Protein AF-A0A820VS81-F1 (afdb_monomer)

Organism: NCBI:txid392030

Secondary structure (DSSP, 8-state):
--HHHHHHHH-TTPPPEEEEEEE-TTT--EEEEEEE--TTGGGS-EEEEEEEESSSHHHHHHHHHHHHTT--GGGEEEEEEEE-HHHHHHSTTTB---S------EEEEE------

Mean predicted aligned error: 9.1 Å

Nearest PDB structures (foldseek):
  7rh8-assembly1_A  TM=7.563E-01  e=2.046E-07  Candida albicans SC5314
  1bd3-assembly1_D  TM=8.230E-01  e=1.182E-06  Toxoplasma gondii
  1v9s-assembly1_C  TM=7.525E-01  e=2.062E-05  Thermus thermophilus HB8
  2ehj-assembly1_A  TM=7.723E-01  e=1.357E-04  Escherichia coli
  6wn8-assembly1_C  TM=7.555E-01  e=1.649E-04  Klebsiella pneumoniae subsp. pneumoniae

pLDDT: mean 71.69, std 18.99, range [23.28, 92.62]

Radius of gyration: 13.66 Å; Cα contacts (8 Å, |Δi|>4): 184; chains: 1; bounding box: 34×34×39 Å

InterPro domains:
  IPR000836 Phosphoribosyltransferase domain [PF14681] (1-100)
  IPR000836 Phosphoribosyltransferase domain [cd06223] (13-87)
  IPR029057 Phosphoribosyltransferase-like [G3DSA:3.40.50.2020] (1-111)
  IPR029057 Phosphoribosyltransferase-like [SSF53271] (2-100)

Solvent-accessible surface area (backbone atoms only — not comparable to full-atom values): 6866 Å² total; per-residue (Å²): 124,81,67,58,60,60,47,41,73,77,36,80,83,56,61,77,22,47,34,33,39,47,63,40,88,87,79,68,48,71,41,83,79,44,82,46,71,60,94,64,47,45,80,44,3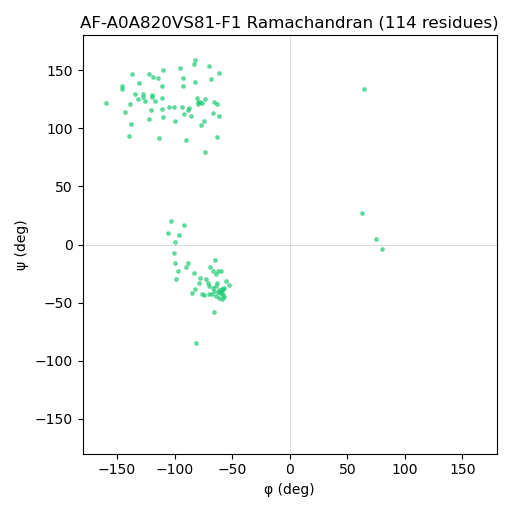8,36,31,35,43,38,68,67,34,57,73,38,60,58,60,52,53,50,52,51,56,40,44,78,58,56,28,54,70,92,39,49,38,38,43,65,80,39,69,34,79,66,13,46,66,76,38,53,91,39,50,54,74,82,66,97,69,96,77,68,46,39,30,36,44,49,76,72,93,77,85,131

Sequence (116 aa):
ECLEPALIEVHKDAKIGKILIQTNPMTGEPELHYLRLPRDIARAYVLILDATIATGAAALMAIRVLLDHNVPEEKIALLSLLVSKQGSLIMHQYFMKCEIQKERSTIKVKNRTEIL

Foldseek 3Di:
DPVVVVVCVVPVPADEWEWEWEQDPVPRAIDTDDTDDDPCLLVAQEEEEDAEADQCRQVVVVLVVSVVVNNDNVSYAYDYNYYDPNNCVVCVVRYDPDPPDDDDYYYYYDYDDDDD

Structure (mmCIF, N/CA/C/O backbone):
data_AF-A0A820VS81-F1
#
_entry.id   AF-A0A820VS81-F1
#
loop_
_atom_site.group_PDB
_atom_site.id
_atom_site.type_symbol
_atom_site.label_atom_id
_atom_site.label_alt_id
_atom_site.label_comp_id
_atom_site.label_asym_id
_atom_site.label_entity_id
_atom_site.label_seq_id
_atom_site.pdbx_PDB_ins_code
_atom_site.Cartn_x
_atom_site.Cartn_y
_atom_site.Cartn_z
_atom_site.occupancy
_atom_site.B_iso_or_equiv
_atom_site.auth_seq_id
_atom_site.auth_comp_id
_atom_site.auth_asym_id
_atom_site.auth_atom_id
_atom_site.pdbx_PDB_model_num
ATOM 1 N N . GLU A 1 1 ? 5.498 -14.715 4.772 1.00 50.25 1 GLU A N 1
ATOM 2 C CA . GLU A 1 1 ? 4.981 -13.364 5.101 1.00 50.25 1 GLU A CA 1
ATOM 3 C C . GLU A 1 1 ? 5.224 -13.063 6.585 1.00 50.25 1 GLU A C 1
ATOM 5 O O . GLU A 1 1 ? 4.422 -13.459 7.415 1.00 50.25 1 GLU A O 1
ATOM 10 N N . CYS A 1 2 ? 6.339 -12.420 6.954 1.00 55.69 2 CYS A N 1
ATOM 11 C CA . CYS A 1 2 ? 6.727 -12.298 8.375 1.00 55.69 2 CYS A CA 1
ATOM 12 C C . CYS A 1 2 ? 6.047 -11.136 9.127 1.00 55.69 2 CYS A C 1
ATOM 14 O O . CYS A 1 2 ? 5.880 -11.209 10.337 1.00 55.69 2 CYS A O 1
ATOM 16 N N . LEU A 1 3 ? 5.612 -10.082 8.424 1.00 63.50 3 LEU A N 1
ATOM 17 C CA . LEU A 1 3 ? 5.010 -8.888 9.043 1.00 63.50 3 LEU A CA 1
ATOM 18 C C . LEU A 1 3 ? 3.484 -8.984 9.240 1.00 63.50 3 LEU A C 1
ATOM 20 O O . LEU A 1 3 ? 2.910 -8.186 9.966 1.00 63.50 3 LEU A O 1
ATOM 24 N N . GLU A 1 4 ? 2.803 -9.934 8.581 1.00 63.25 4 GLU A N 1
ATOM 25 C CA . GLU A 1 4 ? 1.354 -10.164 8.773 1.00 63.25 4 GLU A CA 1
ATOM 26 C C . GLU A 1 4 ? 0.992 -10.659 10.163 1.00 63.25 4 GLU A C 1
ATOM 28 O O . GLU A 1 4 ? 0.213 -9.976 10.827 1.00 63.25 4 GLU A O 1
ATOM 33 N N . PRO A 1 5 ? 1.547 -11.798 10.615 1.00 66.06 5 PRO A N 1
ATOM 34 C CA . PRO A 1 5 ? 1.173 -12.345 11.908 1.00 66.06 5 PRO A CA 1
ATOM 35 C C . PRO A 1 5 ? 1.530 -11.374 13.033 1.00 66.06 5 PRO A C 1
ATOM 37 O O . PRO A 1 5 ? 0.691 -11.132 13.891 1.00 66.06 5 PRO A O 1
ATOM 40 N N . ALA A 1 6 ? 2.701 -10.728 12.961 1.00 66.88 6 ALA A N 1
ATOM 41 C CA . ALA A 1 6 ? 3.145 -9.760 13.962 1.00 66.88 6 ALA A CA 1
ATOM 42 C C . ALA A 1 6 ? 2.188 -8.563 14.104 1.00 66.88 6 ALA A C 1
ATOM 44 O O . ALA A 1 6 ? 1.912 -8.111 15.212 1.00 66.88 6 ALA A O 1
ATOM 45 N N . LEU A 1 7 ? 1.640 -8.054 12.994 1.00 65.31 7 LEU A N 1
ATOM 46 C CA . LEU A 1 7 ? 0.691 -6.943 13.043 1.00 65.31 7 LEU A CA 1
ATOM 47 C C . LEU A 1 7 ? -0.693 -7.387 13.543 1.00 65.31 7 LEU A C 1
ATOM 49 O O . LEU A 1 7 ? -1.294 -6.696 14.362 1.00 65.31 7 LEU A O 1
ATOM 53 N N . ILE A 1 8 ? -1.199 -8.529 13.068 1.00 67.75 8 ILE A N 1
ATOM 54 C CA . ILE A 1 8 ? -2.509 -9.060 13.486 1.00 67.75 8 ILE A CA 1
ATOM 55 C C . ILE A 1 8 ? -2.501 -9.412 14.979 1.00 67.75 8 ILE A C 1
ATOM 57 O O . ILE A 1 8 ? -3.498 -9.207 15.670 1.00 67.75 8 ILE A O 1
ATOM 61 N N . GLU A 1 9 ? -1.372 -9.903 15.492 1.00 71.00 9 GLU A N 1
ATOM 62 C CA . GLU A 1 9 ? -1.193 -10.211 16.911 1.00 71.00 9 GLU A CA 1
ATOM 63 C C . GLU A 1 9 ? -1.336 -8.959 17.789 1.00 71.00 9 GLU A C 1
ATOM 65 O O . GLU A 1 9 ? -1.984 -9.003 18.836 1.00 71.00 9 GLU A O 1
ATOM 70 N N . VAL A 1 10 ? -0.819 -7.818 17.321 1.00 65.88 10 VAL A N 1
ATOM 71 C CA . VAL A 1 10 ? -0.945 -6.523 18.007 1.00 65.88 10 VAL A CA 1
ATOM 72 C C . VAL A 1 10 ? -2.322 -5.881 17.778 1.00 65.88 10 VAL A C 1
ATOM 74 O O . VAL A 1 10 ? -2.845 -5.209 18.673 1.00 65.88 10 VAL A O 1
ATOM 77 N N . HIS A 1 11 ? -2.936 -6.079 16.606 1.00 63.94 11 HIS A N 1
ATOM 78 C CA . HIS A 1 11 ? -4.217 -5.472 16.245 1.00 63.94 11 HIS A CA 1
ATOM 79 C C . HIS A 1 11 ? -5.145 -6.435 15.485 1.00 63.94 11 HIS A C 1
ATOM 81 O O . HIS A 1 11 ? -5.138 -6.513 14.257 1.00 63.94 11 HIS A O 1
ATOM 87 N N . LYS A 1 12 ? -6.012 -7.123 16.239 1.00 66.19 12 LYS A N 1
ATOM 88 C CA . LYS A 1 12 ? -6.922 -8.166 15.727 1.00 66.19 12 LYS A CA 1
ATOM 89 C C . LYS A 1 12 ? -8.013 -7.657 14.774 1.00 66.19 12 LYS A C 1
ATOM 91 O O . LYS A 1 12 ? -8.501 -8.432 13.961 1.00 66.19 12 LYS A O 1
ATOM 96 N N . ASP A 1 13 ? -8.349 -6.368 14.838 1.00 71.12 13 ASP A N 1
ATOM 97 C CA . ASP A 1 13 ? -9.392 -5.738 14.009 1.00 71.12 13 ASP A CA 1
ATOM 98 C C . ASP A 1 13 ? -8.832 -5.042 12.753 1.00 71.12 13 ASP A C 1
ATOM 100 O O . ASP A 1 13 ? -9.552 -4.335 12.039 1.00 71.12 13 ASP A O 1
ATOM 104 N N . ALA A 1 14 ? -7.536 -5.216 12.466 1.00 71.56 14 ALA A N 1
ATOM 105 C CA . ALA A 1 14 ? -6.903 -4.623 11.296 1.00 71.56 14 ALA A CA 1
ATOM 106 C C . ALA A 1 14 ? -7.526 -5.164 9.997 1.00 71.56 14 ALA A C 1
ATOM 108 O O . ALA A 1 14 ? -7.462 -6.357 9.697 1.00 71.56 14 ALA A O 1
ATOM 109 N N . LYS A 1 15 ? -8.079 -4.271 9.170 1.00 80.44 15 LYS A N 1
ATOM 110 C CA . LYS A 1 15 ? -8.506 -4.614 7.808 1.00 80.44 15 LYS A CA 1
ATOM 111 C C . LYS A 1 15 ? -7.300 -4.628 6.884 1.00 80.44 15 LYS A C 1
ATOM 113 O O . LYS A 1 15 ? -6.654 -3.603 6.719 1.00 80.44 15 LYS A O 1
ATOM 118 N N . ILE A 1 16 ? -7.039 -5.763 6.245 1.00 82.25 16 ILE A N 1
ATOM 119 C CA . ILE A 1 16 ? -5.867 -5.933 5.383 1.00 82.25 16 ILE A CA 1
ATOM 120 C C . ILE A 1 16 ? -6.235 -5.618 3.935 1.00 82.25 16 ILE A C 1
ATOM 122 O O . ILE A 1 16 ? -7.066 -6.295 3.326 1.00 82.25 16 ILE A O 1
ATOM 126 N N . GLY A 1 17 ? -5.577 -4.603 3.379 1.00 85.12 17 GLY A N 1
ATOM 127 C CA . GLY A 1 17 ? -5.491 -4.402 1.935 1.00 85.12 17 GLY A CA 1
ATOM 128 C C . GLY A 1 17 ? -4.210 -5.012 1.366 1.00 85.12 17 GLY A C 1
ATOM 129 O O . GLY A 1 17 ? -3.204 -5.114 2.070 1.00 85.12 17 GLY A O 1
ATOM 130 N N . LYS A 1 18 ? -4.248 -5.420 0.097 1.00 86.38 18 LYS A N 1
ATOM 131 C CA . LYS A 1 18 ? -3.096 -5.939 -0.648 1.00 86.38 18 LYS A CA 1
ATOM 132 C C . LYS A 1 18 ? -2.933 -5.145 -1.938 1.00 86.38 18 LYS A C 1
ATOM 134 O O . LYS A 1 18 ? -3.855 -5.088 -2.750 1.00 86.38 18 LYS A O 1
ATOM 139 N N . ILE A 1 19 ? -1.754 -4.567 -2.118 1.00 88.56 19 ILE A N 1
ATOM 140 C CA . ILE A 1 19 ? -1.333 -3.884 -3.340 1.00 88.56 19 ILE A CA 1
ATOM 141 C C . ILE A 1 19 ? -0.101 -4.622 -3.864 1.00 88.56 19 ILE A C 1
ATOM 143 O O . ILE A 1 19 ? 0.837 -4.843 -3.100 1.00 88.56 19 ILE A O 1
ATOM 147 N N . LEU A 1 20 ? -0.105 -5.035 -5.130 1.00 87.50 20 LEU A N 1
ATOM 148 C CA . LEU A 1 20 ? 1.062 -5.607 -5.805 1.00 87.50 20 LEU A CA 1
ATOM 149 C C . LEU A 1 20 ? 1.541 -4.619 -6.855 1.00 87.50 20 LEU A C 1
ATOM 151 O O . LEU A 1 20 ? 0.820 -4.335 -7.814 1.00 87.50 20 LEU A O 1
ATOM 155 N N . ILE A 1 21 ? 2.759 -4.132 -6.664 1.00 87.12 21 ILE A N 1
ATOM 156 C CA . ILE A 1 21 ? 3.426 -3.232 -7.598 1.00 87.12 21 ILE A CA 1
ATOM 157 C C . ILE A 1 21 ? 4.690 -3.938 -8.050 1.00 87.12 21 ILE A C 1
ATOM 159 O O . ILE A 1 21 ? 5.443 -4.445 -7.217 1.00 87.12 21 ILE A O 1
ATOM 163 N N . GLN A 1 22 ? 4.892 -4.013 -9.358 1.00 86.19 22 GLN A N 1
ATOM 164 C CA . GLN A 1 22 ? 6.075 -4.629 -9.944 1.00 86.19 22 GLN A CA 1
ATOM 165 C C . GLN A 1 22 ? 6.655 -3.677 -10.971 1.00 86.19 22 GLN A C 1
ATOM 167 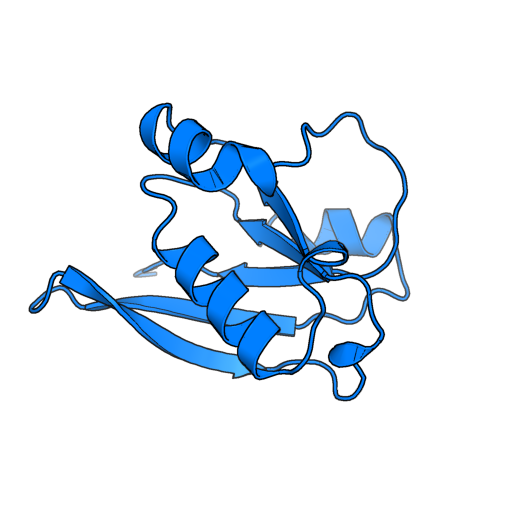O O . GLN A 1 22 ? 5.932 -3.023 -11.712 1.00 86.19 22 GLN A O 1
ATOM 172 N N . THR A 1 23 ? 7.975 -3.571 -10.986 1.00 84.00 23 THR A N 1
ATOM 173 C CA . THR A 1 23 ? 8.657 -2.779 -12.000 1.00 84.00 23 THR A CA 1
ATOM 174 C C . THR A 1 23 ? 8.731 -3.588 -13.280 1.00 84.00 23 THR A C 1
ATOM 176 O O . THR A 1 23 ? 9.270 -4.697 -13.283 1.00 84.00 23 THR A O 1
ATOM 179 N N . ASN A 1 24 ? 8.195 -3.035 -14.362 1.00 86.62 24 ASN A N 1
ATOM 180 C CA . ASN A 1 24 ? 8.290 -3.646 -15.672 1.00 86.62 24 ASN A CA 1
ATOM 181 C C . ASN A 1 24 ? 9.770 -3.656 -16.109 1.00 86.62 24 ASN A C 1
ATOM 183 O O . ASN A 1 24 ? 10.403 -2.600 -16.149 1.00 86.62 24 ASN A O 1
ATOM 187 N N . PRO A 1 25 ? 10.358 -4.824 -16.425 1.00 83.69 25 PRO A N 1
ATOM 188 C CA . PRO A 1 25 ? 11.780 -4.931 -16.749 1.00 83.69 25 PRO A CA 1
ATOM 189 C C . PRO A 1 25 ? 12.149 -4.280 -18.089 1.00 83.69 25 PRO A C 1
ATOM 191 O O . PRO A 1 25 ? 13.321 -3.999 -18.318 1.00 83.69 25 PRO A O 1
ATOM 194 N N . MET A 1 26 ? 11.171 -4.051 -18.971 1.00 88.19 26 MET A N 1
ATOM 195 C CA . MET A 1 26 ? 11.383 -3.437 -20.283 1.00 88.19 26 MET A CA 1
ATOM 196 C C . MET A 1 26 ? 11.387 -1.908 -20.204 1.00 88.19 26 MET A C 1
ATOM 198 O O . MET A 1 26 ? 12.206 -1.266 -20.855 1.00 88.19 26 MET A O 1
ATOM 202 N N . THR A 1 27 ? 10.468 -1.323 -19.428 1.00 87.50 27 THR A N 1
ATOM 203 C CA . THR A 1 27 ? 10.306 0.139 -19.313 1.00 87.50 27 THR A CA 1
ATOM 204 C C . THR A 1 27 ? 11.025 0.721 -18.097 1.00 87.50 27 THR A C 1
ATOM 206 O O . THR A 1 27 ? 11.357 1.901 -18.083 1.00 87.50 27 THR A O 1
ATOM 209 N N . GLY A 1 28 ? 11.280 -0.097 -17.073 1.00 83.62 28 GLY A N 1
ATOM 210 C CA . GLY A 1 28 ? 11.805 0.347 -15.783 1.00 83.62 28 GLY A CA 1
ATOM 211 C C . GLY A 1 28 ? 10.772 1.058 -14.903 1.00 83.62 28 GLY A C 1
ATOM 212 O O . GLY A 1 28 ? 11.126 1.531 -13.822 1.00 83.62 28 GLY A O 1
ATOM 213 N N . GLU A 1 29 ? 9.506 1.127 -15.322 1.00 84.69 29 GLU A N 1
ATOM 214 C CA . GLU A 1 29 ? 8.449 1.832 -14.595 1.00 84.69 29 GLU A CA 1
ATOM 215 C C . GLU A 1 29 ? 7.683 0.901 -13.636 1.00 84.69 29 GLU A C 1
ATOM 217 O O . GLU A 1 29 ? 7.489 -0.280 -13.938 1.00 84.69 29 GLU A O 1
ATOM 222 N N . PRO A 1 30 ? 7.264 1.387 -12.451 1.00 85.75 30 PRO A N 1
ATOM 223 C CA . PRO A 1 30 ? 6.420 0.624 -11.537 1.00 85.75 30 PRO A CA 1
ATOM 224 C C . PRO A 1 30 ? 4.978 0.536 -12.056 1.00 85.75 30 PRO A C 1
ATOM 226 O O . PRO A 1 30 ? 4.314 1.550 -12.249 1.00 85.75 30 PRO A O 1
ATOM 229 N N . GLU A 1 31 ? 4.461 -0.680 -12.193 1.00 87.25 31 GLU A N 1
ATOM 230 C CA . GLU A 1 31 ? 3.098 -0.963 -12.641 1.00 87.25 31 GLU A CA 1
ATOM 231 C C . GLU A 1 31 ? 2.273 -1.615 -11.522 1.00 87.25 31 GLU A C 1
ATOM 233 O O . GLU A 1 31 ? 2.769 -2.418 -10.725 1.00 87.25 31 GLU A O 1
ATOM 238 N N . LEU A 1 32 ? 0.987 -1.259 -11.445 1.00 88.12 32 LEU A N 1
ATOM 239 C CA . LEU A 1 32 ? 0.038 -1.847 -10.500 1.00 88.12 32 LEU A CA 1
ATOM 240 C C . LEU A 1 32 ? -0.558 -3.130 -11.098 1.00 88.12 32 LEU A C 1
ATOM 242 O O . LEU A 1 32 ? -1.373 -3.066 -12.014 1.00 88.12 32 LEU A O 1
ATOM 246 N N . HIS A 1 33 ? -0.206 -4.287 -10.537 1.00 87.25 33 HIS A N 1
ATOM 247 C CA . HIS A 1 33 ? -0.672 -5.595 -11.023 1.00 87.25 33 HIS A CA 1
ATOM 248 C C . HIS A 1 33 ? -1.851 -6.163 -10.231 1.00 87.25 33 HIS A C 1
ATOM 250 O O . HIS A 1 33 ? -2.653 -6.928 -10.764 1.00 87.25 33 HIS A O 1
ATOM 256 N N . TYR A 1 34 ? -1.959 -5.829 -8.945 1.00 87.19 34 TYR A N 1
ATOM 257 C CA . TYR A 1 34 ? -3.051 -6.308 -8.101 1.00 87.19 34 TYR A CA 1
ATOM 258 C C . TYR A 1 34 ? -3.452 -5.250 -7.089 1.00 87.19 34 TYR A C 1
ATOM 260 O O . TYR A 1 34 ? -2.604 -4.649 -6.429 1.00 87.19 34 TYR A O 1
ATOM 268 N N . LEU A 1 35 ? -4.760 -5.085 -6.921 1.00 89.06 35 LEU A N 1
ATOM 269 C CA . LEU A 1 35 ? -5.326 -4.163 -5.958 1.00 89.06 35 LEU A CA 1
ATOM 270 C C . LEU A 1 35 ? -6.520 -4.798 -5.256 1.00 89.06 35 LEU A C 1
ATOM 272 O O . LEU A 1 35 ? -7.520 -5.151 -5.878 1.00 89.06 35 LEU A O 1
ATOM 276 N N . ARG A 1 36 ? -6.433 -4.897 -3.932 1.00 86.69 36 ARG A N 1
ATOM 277 C CA . ARG A 1 36 ? -7.554 -5.255 -3.069 1.00 86.69 36 ARG A CA 1
ATOM 278 C C . ARG A 1 36 ? -7.535 -4.370 -1.839 1.00 86.69 36 ARG A C 1
ATOM 280 O O . ARG A 1 36 ? -6.746 -4.597 -0.926 1.00 86.69 36 ARG A O 1
ATOM 287 N N . LEU A 1 37 ? -8.424 -3.386 -1.809 1.00 87.44 37 LEU A N 1
ATOM 288 C CA . LEU A 1 37 ? -8.563 -2.451 -0.697 1.00 87.44 37 LEU A CA 1
ATOM 289 C C . LEU A 1 37 ? -9.879 -2.689 0.063 1.00 87.44 37 LEU A C 1
ATOM 291 O O . LEU A 1 37 ? -10.866 -3.128 -0.538 1.00 87.44 37 LEU A O 1
ATOM 295 N N . PRO A 1 38 ? -9.928 -2.411 1.376 1.00 85.62 38 PRO A N 1
ATOM 296 C CA . PRO A 1 38 ? -11.182 -2.363 2.123 1.00 85.62 38 PRO A CA 1
ATOM 297 C C . PRO A 1 38 ? -12.117 -1.268 1.585 1.00 85.62 38 PRO A C 1
ATOM 299 O O . PRO A 1 38 ? -11.660 -0.213 1.153 1.00 85.62 38 PRO A O 1
ATOM 302 N N . ARG A 1 39 ? -13.437 -1.487 1.646 1.00 83.12 39 ARG A N 1
ATOM 303 C CA . ARG A 1 39 ? -14.438 -0.545 1.098 1.00 83.12 39 ARG A CA 1
ATOM 304 C C . ARG A 1 39 ? -14.458 0.820 1.798 1.00 83.12 39 ARG A C 1
ATOM 306 O O . ARG A 1 39 ? -14.881 1.800 1.202 1.00 83.12 39 ARG A O 1
ATOM 313 N N . ASP A 1 40 ? -14.030 0.886 3.053 1.00 85.50 40 ASP A N 1
ATOM 314 C CA . ASP A 1 40 ? -14.072 2.076 3.911 1.00 85.50 40 ASP A CA 1
ATOM 315 C C . ASP A 1 40 ? -12.709 2.769 4.074 1.00 85.50 40 ASP A C 1
ATOM 317 O O . ASP A 1 40 ? -12.503 3.548 5.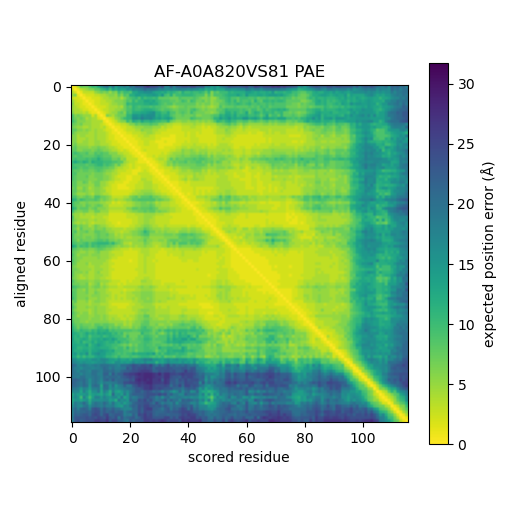005 1.00 85.50 40 ASP A O 1
ATOM 321 N N . ILE A 1 41 ? -11.783 2.509 3.149 1.00 85.69 41 ILE A N 1
ATOM 322 C CA . ILE A 1 41 ? -10.401 2.989 3.207 1.00 85.69 41 ILE A CA 1
ATOM 323 C C . ILE A 1 41 ? -10.263 4.515 3.299 1.00 85.69 41 ILE A C 1
ATOM 325 O O . ILE A 1 41 ? -9.431 4.996 4.058 1.00 85.69 41 ILE A O 1
ATOM 329 N N . ALA A 1 42 ? -11.115 5.279 2.611 1.00 85.69 42 ALA A N 1
ATOM 330 C CA . ALA A 1 42 ? -11.043 6.744 2.570 1.00 85.69 42 ALA A CA 1
ATOM 331 C C . ALA A 1 42 ? -11.164 7.409 3.958 1.00 85.69 42 ALA A C 1
ATOM 333 O O . ALA A 1 42 ? -10.734 8.540 4.169 1.00 85.69 42 ALA A O 1
ATOM 334 N N . ARG A 1 43 ? -11.769 6.716 4.932 1.00 82.38 43 ARG A N 1
ATOM 335 C CA . ARG A 1 43 ? -11.933 7.217 6.306 1.00 82.38 43 ARG A CA 1
ATOM 336 C C . ARG A 1 43 ? -10.895 6.653 7.272 1.00 82.38 43 ARG A C 1
ATOM 338 O O . ARG A 1 43 ? -10.740 7.207 8.362 1.00 82.38 43 ARG A O 1
ATOM 345 N N . ALA A 1 44 ? -10.218 5.578 6.880 1.00 80.12 44 ALA A N 1
ATOM 346 C CA . ALA A 1 44 ? -9.273 4.853 7.708 1.00 80.12 44 ALA A CA 1
ATOM 347 C C . ALA A 1 44 ? -7.894 5.519 7.703 1.00 80.12 44 ALA A C 1
ATOM 349 O O . ALA A 1 44 ? -7.542 6.275 6.800 1.00 80.12 44 ALA A O 1
ATOM 350 N N . TYR A 1 45 ? -7.114 5.205 8.730 1.00 82.38 45 TYR A N 1
ATOM 351 C CA . TYR A 1 45 ? -5.677 5.438 8.717 1.00 82.38 45 TYR A CA 1
ATOM 352 C C . TYR A 1 45 ? -5.009 4.288 7.972 1.00 82.38 45 TYR A C 1
ATOM 354 O O . TYR A 1 45 ? -5.429 3.135 8.086 1.00 82.38 45 TYR A O 1
ATOM 362 N N . VAL A 1 46 ? -4.013 4.596 7.159 1.00 84.25 46 VAL A N 1
ATOM 363 C CA . VAL A 1 46 ? -3.399 3.626 6.266 1.00 84.25 46 VAL A CA 1
ATOM 364 C C . VAL A 1 46 ? -1.918 3.538 6.564 1.00 84.25 46 VAL A C 1
ATOM 366 O O . VAL A 1 46 ? -1.144 4.418 6.208 1.00 84.25 46 VAL A O 1
ATOM 369 N N . LEU A 1 47 ? -1.515 2.431 7.174 1.00 81.94 47 LEU A N 1
ATOM 370 C CA . LEU A 1 47 ? -0.107 2.091 7.326 1.00 81.94 47 LEU A CA 1
ATOM 371 C C . LEU A 1 47 ? 0.363 1.218 6.156 1.00 81.94 47 LEU A C 1
ATOM 373 O O . LEU A 1 47 ? -0.061 0.073 6.057 1.00 81.94 47 LEU A O 1
ATOM 377 N N . ILE A 1 48 ? 1.236 1.732 5.295 1.00 84.31 48 ILE A N 1
ATOM 378 C CA . ILE A 1 48 ? 1.928 0.974 4.252 1.00 84.31 48 ILE A CA 1
ATOM 379 C C . ILE A 1 48 ? 3.041 0.147 4.888 1.00 84.31 48 ILE A C 1
ATOM 381 O O . ILE A 1 48 ? 3.950 0.696 5.504 1.00 84.31 48 ILE A O 1
ATOM 385 N N . LEU A 1 49 ? 2.988 -1.171 4.707 1.00 79.31 49 LEU A N 1
ATOM 386 C CA . LEU A 1 49 ? 4.041 -2.088 5.149 1.00 79.31 49 LEU A CA 1
ATOM 387 C C . LEU A 1 49 ? 4.878 -2.559 3.962 1.00 79.31 49 LEU A C 1
ATOM 389 O O . LEU A 1 49 ? 4.346 -3.261 3.101 1.00 79.31 49 LEU A O 1
ATOM 393 N N . ASP A 1 50 ? 6.174 -2.247 3.974 1.00 78.75 50 ASP A N 1
ATOM 394 C CA . ASP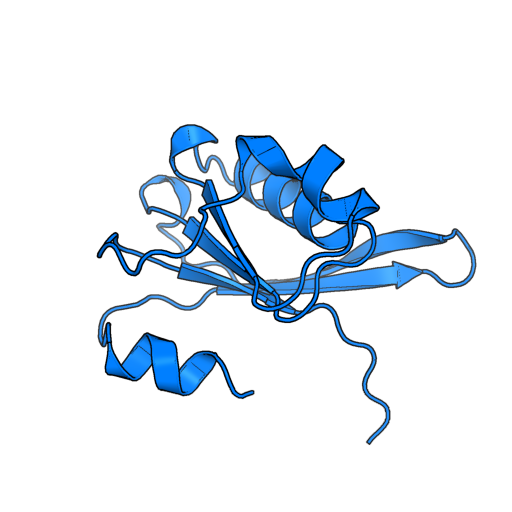 A 1 50 ? 7.171 -2.784 3.040 1.00 78.75 50 ASP A CA 1
ATOM 395 C C . ASP A 1 50 ? 8.417 -3.218 3.829 1.00 78.75 50 ASP A C 1
ATOM 397 O O . ASP A 1 50 ? 8.925 -2.470 4.653 1.00 78.75 50 ASP A O 1
ATOM 401 N N . ALA A 1 51 ? 8.915 -4.439 3.628 1.00 72.12 51 ALA A N 1
ATOM 402 C CA . ALA A 1 51 ? 10.067 -4.931 4.388 1.00 72.12 51 ALA A CA 1
ATOM 403 C C . ALA A 1 51 ? 11.372 -4.225 3.987 1.00 72.12 51 ALA A C 1
ATOM 405 O O . ALA A 1 51 ? 12.259 -4.050 4.823 1.00 72.12 51 ALA A O 1
ATOM 406 N N . THR A 1 52 ? 11.499 -3.839 2.714 1.00 76.06 52 THR A N 1
ATOM 407 C CA . THR A 1 52 ? 12.732 -3.274 2.163 1.00 76.06 52 THR A CA 1
ATOM 408 C C . THR A 1 52 ? 12.420 -2.180 1.157 1.00 76.06 52 THR A C 1
ATOM 410 O O . THR A 1 52 ? 11.952 -2.448 0.054 1.00 76.06 52 THR A O 1
ATOM 413 N N . ILE A 1 53 ? 12.783 -0.948 1.489 1.00 78.69 53 ILE A N 1
ATOM 414 C CA . ILE A 1 53 ? 12.662 0.194 0.590 1.00 78.69 53 ILE A CA 1
ATOM 415 C C . ILE A 1 53 ? 14.025 0.462 -0.044 1.00 78.69 53 ILE A C 1
ATOM 417 O O . ILE A 1 53 ? 14.936 0.992 0.597 1.00 78.69 53 ILE A O 1
ATOM 421 N N . ALA A 1 54 ? 14.150 0.113 -1.324 1.00 77.75 54 ALA A N 1
ATOM 422 C CA . ALA A 1 54 ? 15.319 0.447 -2.132 1.00 77.75 54 ALA A CA 1
ATOM 423 C C . ALA A 1 54 ? 15.220 1.887 -2.660 1.00 77.75 54 ALA A C 1
ATOM 425 O O . ALA A 1 54 ? 15.736 2.809 -2.039 1.00 77.75 54 ALA A O 1
ATOM 426 N N . THR A 1 55 ? 14.527 2.099 -3.778 1.00 77.69 55 THR A N 1
ATOM 427 C CA . THR A 1 55 ? 14.362 3.423 -4.405 1.00 77.69 55 THR A CA 1
ATOM 428 C C . THR A 1 55 ? 13.140 4.183 -3.898 1.00 77.69 55 THR A C 1
ATOM 430 O O . THR A 1 55 ? 13.052 5.390 -4.080 1.00 77.69 55 THR A O 1
ATOM 433 N N . GLY A 1 56 ? 12.176 3.485 -3.291 1.00 78.38 56 GLY A N 1
ATOM 434 C CA . GLY A 1 56 ? 10.897 4.065 -2.880 1.00 78.38 56 GLY A CA 1
ATOM 435 C C . GLY A 1 56 ? 9.863 4.216 -4.000 1.00 78.38 56 GLY A C 1
ATOM 436 O O . GLY A 1 56 ? 8.721 4.551 -3.709 1.00 78.38 56 GLY A O 1
ATOM 437 N N . ALA A 1 57 ? 10.200 3.899 -5.256 1.00 83.94 57 ALA A N 1
ATOM 438 C CA . ALA A 1 57 ? 9.285 4.053 -6.394 1.00 83.94 57 ALA A CA 1
ATOM 439 C C . ALA A 1 57 ? 7.975 3.258 -6.225 1.00 83.94 57 ALA A C 1
ATOM 441 O O . ALA A 1 57 ? 6.890 3.787 -6.452 1.00 83.94 57 ALA A O 1
ATOM 442 N N . ALA A 1 58 ? 8.063 2.011 -5.751 1.00 83.06 58 ALA A N 1
ATOM 443 C CA . ALA A 1 58 ? 6.883 1.176 -5.527 1.00 83.06 58 ALA A CA 1
ATOM 444 C C . ALA A 1 58 ? 5.973 1.724 -4.419 1.00 83.06 58 ALA A C 1
ATOM 446 O O . ALA A 1 58 ? 4.754 1.721 -4.555 1.00 83.06 58 ALA A O 1
ATOM 447 N N . ALA A 1 59 ? 6.542 2.233 -3.329 1.00 83.69 59 ALA A N 1
ATOM 448 C CA . ALA A 1 59 ? 5.731 2.779 -2.250 1.00 83.69 59 ALA A CA 1
ATOM 449 C C . ALA A 1 59 ? 5.191 4.184 -2.575 1.00 83.69 59 ALA A C 1
ATOM 451 O O . ALA A 1 59 ? 4.077 4.486 -2.166 1.00 83.69 59 ALA A O 1
ATOM 452 N N . LEU A 1 60 ? 5.874 4.990 -3.397 1.00 86.38 60 LEU A N 1
ATOM 453 C CA . LEU A 1 60 ? 5.288 6.208 -3.978 1.00 86.38 60 LEU A CA 1
ATOM 454 C C . LEU A 1 60 ? 4.081 5.893 -4.870 1.00 86.38 60 LEU A C 1
ATOM 456 O O . LEU A 1 60 ? 3.035 6.522 -4.738 1.00 86.38 60 LEU A O 1
ATOM 460 N N . MET A 1 61 ? 4.205 4.888 -5.738 1.00 88.50 61 MET A N 1
ATOM 461 C CA . MET A 1 61 ? 3.098 4.399 -6.561 1.00 88.50 61 MET A CA 1
ATOM 462 C C . MET A 1 61 ? 1.931 3.927 -5.679 1.00 88.50 61 MET A C 1
ATOM 464 O O . MET A 1 61 ? 0.779 4.253 -5.947 1.00 88.50 61 MET A O 1
ATOM 468 N N . ALA A 1 62 ? 2.211 3.229 -4.575 1.00 88.56 62 ALA A N 1
ATOM 469 C CA . ALA A 1 62 ? 1.172 2.838 -3.628 1.00 88.56 62 ALA A CA 1
ATOM 470 C C . ALA A 1 62 ? 0.493 4.032 -2.947 1.00 88.56 62 ALA A C 1
ATOM 472 O O . ALA A 1 62 ? -0.732 4.046 -2.859 1.00 88.56 62 ALA A O 1
ATOM 473 N N . ILE A 1 63 ? 1.256 5.036 -2.500 1.00 88.44 63 ILE A N 1
ATOM 474 C CA . ILE A 1 63 ? 0.701 6.283 -1.951 1.00 88.44 63 ILE A CA 1
ATOM 475 C C . ILE A 1 63 ? -0.214 6.929 -2.990 1.00 88.44 63 ILE A C 1
ATOM 477 O O . ILE A 1 63 ? -1.341 7.288 -2.665 1.00 88.44 63 ILE A O 1
ATOM 481 N N . ARG A 1 64 ? 0.215 6.997 -4.255 1.00 90.00 64 ARG A N 1
ATOM 482 C CA . ARG A 1 64 ? -0.604 7.558 -5.331 1.00 90.00 64 ARG A CA 1
ATOM 483 C C . ARG A 1 64 ? -1.928 6.816 -5.496 1.00 90.00 64 ARG A C 1
ATOM 485 O O . ARG A 1 64 ? -2.973 7.454 -5.512 1.00 90.00 64 ARG A O 1
ATOM 492 N N . VAL A 1 65 ? -1.890 5.484 -5.518 1.00 90.75 65 VAL A N 1
ATOM 493 C CA . VAL A 1 65 ? -3.101 4.653 -5.587 1.00 90.75 65 VAL A CA 1
ATOM 494 C C . VAL A 1 65 ? -4.028 4.922 -4.397 1.00 90.75 65 VAL A C 1
ATOM 496 O O . VAL A 1 65 ? -5.243 4.956 -4.571 1.00 90.75 65 VAL A O 1
ATOM 499 N N . LEU A 1 66 ? -3.495 5.131 -3.191 1.00 89.25 66 LEU A N 1
ATOM 500 C CA . LEU A 1 66 ? -4.299 5.459 -2.008 1.00 89.25 66 LEU A CA 1
ATOM 501 C C . LEU A 1 66 ? -4.946 6.846 -2.109 1.00 89.25 66 LEU A C 1
ATOM 503 O O . LEU A 1 66 ? -6.131 6.984 -1.797 1.00 89.25 66 LEU A O 1
ATOM 507 N N . LEU A 1 67 ? -4.202 7.846 -2.588 1.00 90.62 67 LEU A N 1
ATOM 508 C CA . LEU A 1 67 ? -4.726 9.189 -2.847 1.00 90.62 67 LEU A CA 1
ATOM 509 C C . LEU A 1 67 ? -5.855 9.148 -3.889 1.00 90.62 67 LEU A C 1
ATOM 511 O O . LEU A 1 67 ? -6.905 9.752 -3.675 1.00 90.62 67 LEU A O 1
ATOM 515 N N . ASP A 1 68 ? -5.699 8.356 -4.956 1.00 92.62 68 ASP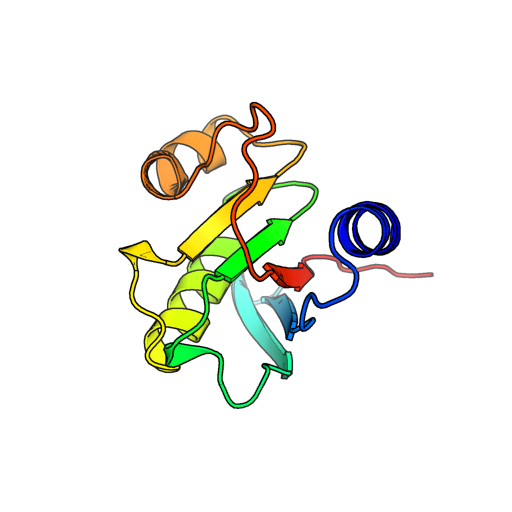 A N 1
ATOM 516 C CA . ASP A 1 68 ? -6.735 8.153 -5.980 1.00 92.62 68 ASP A CA 1
ATOM 517 C C . ASP A 1 68 ? -8.012 7.499 -5.398 1.00 92.62 68 ASP A C 1
ATOM 519 O O . ASP A 1 68 ? -9.110 7.671 -5.927 1.00 92.62 68 ASP A O 1
ATOM 523 N N . HIS A 1 69 ? -7.899 6.793 -4.265 1.00 90.00 69 HIS A N 1
ATOM 524 C CA . HIS A 1 69 ? -9.024 6.223 -3.509 1.00 90.00 69 HIS A CA 1
ATOM 525 C C . HIS A 1 69 ? -9.568 7.155 -2.409 1.00 90.00 69 HIS A C 1
ATOM 527 O O . HIS A 1 69 ? -10.327 6.709 -1.545 1.00 90.00 69 HIS A O 1
ATOM 533 N N . ASN A 1 70 ? -9.240 8.451 -2.457 1.00 91.50 70 ASN A N 1
ATOM 534 C CA . ASN A 1 70 ? -9.657 9.481 -1.498 1.00 91.50 70 ASN A CA 1
ATOM 535 C C . ASN A 1 70 ? -9.154 9.250 -0.066 1.00 91.50 70 ASN A C 1
ATOM 537 O O . ASN A 1 70 ? -9.794 9.678 0.896 1.00 91.50 70 ASN A O 1
ATOM 541 N N . VAL A 1 71 ? -8.026 8.559 0.099 1.00 88.56 71 VAL A N 1
ATOM 542 C CA . VAL A 1 71 ? -7.338 8.528 1.391 1.00 88.56 71 VAL A CA 1
ATOM 543 C C . VAL A 1 71 ? -6.582 9.847 1.536 1.00 88.56 71 VAL A C 1
ATOM 545 O O . VAL A 1 71 ? -5.778 10.161 0.662 1.00 88.56 71 VAL A O 1
ATOM 548 N N . PRO A 1 72 ? -6.821 10.636 2.591 1.00 86.19 72 PRO A N 1
ATOM 549 C CA . PRO A 1 72 ? -6.081 11.871 2.794 1.00 86.19 72 PRO A CA 1
ATOM 550 C C . PRO A 1 72 ? -4.621 11.576 3.138 1.00 86.19 72 PRO A C 1
ATOM 552 O O . PRO A 1 72 ? -4.317 10.628 3.867 1.00 86.19 72 PRO A O 1
ATOM 555 N N . GLU A 1 73 ? -3.726 12.405 2.614 1.00 85.44 73 GLU A N 1
ATOM 556 C CA . GLU A 1 73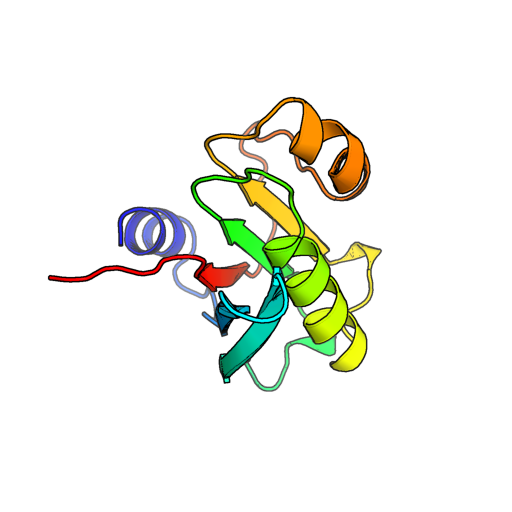 ? -2.280 12.225 2.716 1.00 85.44 73 GLU A CA 1
ATOM 557 C C . GLU A 1 73 ? -1.803 12.170 4.174 1.00 85.44 73 GLU A C 1
ATOM 559 O O . GLU A 1 73 ? -0.992 11.314 4.522 1.00 85.44 73 GLU A O 1
ATOM 564 N N . GLU A 1 74 ? -2.386 12.986 5.062 1.00 84.50 74 GLU A N 1
ATOM 565 C CA . GLU A 1 74 ? -2.046 13.002 6.491 1.00 84.50 74 GLU A CA 1
ATOM 566 C C . GLU A 1 74 ? -2.388 11.703 7.241 1.00 84.50 74 GLU A C 1
ATOM 568 O O . GLU A 1 74 ? -1.949 11.498 8.373 1.00 84.50 74 GLU A O 1
ATOM 573 N N . LYS A 1 75 ? -3.183 10.817 6.632 1.00 82.06 75 LYS A N 1
ATOM 574 C CA . LYS A 1 75 ? -3.539 9.509 7.195 1.00 82.06 75 LYS A CA 1
ATOM 575 C C . LYS A 1 75 ? -2.717 8.365 6.617 1.00 82.06 75 LYS A C 1
ATOM 577 O O . LYS A 1 75 ? -2.974 7.215 6.978 1.00 82.06 75 LYS A O 1
ATOM 582 N N . ILE A 1 76 ? -1.764 8.649 5.730 1.00 84.50 76 ILE A N 1
ATOM 583 C CA . ILE A 1 76 ? -0.902 7.643 5.117 1.00 84.50 76 ILE A CA 1
ATOM 584 C C . ILE A 1 76 ? 0.450 7.652 5.828 1.00 84.50 76 ILE A C 1
ATOM 586 O O . ILE A 1 76 ? 1.179 8.638 5.813 1.00 84.50 76 ILE A O 1
ATOM 590 N N . ALA A 1 77 ? 0.797 6.522 6.431 1.00 81.69 77 ALA A N 1
ATOM 591 C CA . ALA A 1 77 ? 2.070 6.304 7.101 1.00 81.69 77 ALA A CA 1
ATOM 592 C C . ALA A 1 77 ? 2.827 5.159 6.431 1.00 81.69 77 ALA A C 1
ATOM 594 O O . ALA A 1 77 ? 2.220 4.174 6.018 1.00 81.69 77 ALA A O 1
ATOM 595 N N . LEU A 1 78 ? 4.152 5.246 6.357 1.00 79.50 78 LEU A N 1
ATOM 596 C CA . LEU A 1 78 ? 5.004 4.189 5.819 1.00 79.50 78 LEU A CA 1
ATOM 597 C C . LEU A 1 78 ? 5.829 3.550 6.938 1.00 79.50 78 LEU A C 1
ATOM 599 O O . LEU A 1 78 ? 6.562 4.243 7.643 1.00 79.50 78 LEU A O 1
ATOM 603 N N . LEU A 1 79 ? 5.746 2.225 7.058 1.00 77.00 79 LEU A N 1
ATOM 604 C CA . LEU A 1 79 ? 6.564 1.418 7.956 1.00 77.00 79 LEU A CA 1
ATOM 605 C C . LEU A 1 79 ? 7.438 0.456 7.149 1.00 77.00 79 LEU A C 1
ATOM 607 O O . LEU A 1 79 ? 6.943 -0.372 6.379 1.00 77.00 79 LEU A O 1
ATOM 611 N N . SER A 1 80 ? 8.749 0.560 7.374 1.00 75.00 80 SER A N 1
ATOM 612 C CA . SER A 1 80 ? 9.752 -0.311 6.773 1.00 75.00 80 SER A CA 1
ATOM 613 C C . SER A 1 80 ? 10.824 -0.745 7.762 1.00 75.00 80 SER A C 1
ATOM 615 O O . SER A 1 80 ? 11.177 0.002 8.673 1.00 75.00 80 SER A O 1
ATOM 617 N N . LEU A 1 81 ? 11.332 -1.967 7.573 1.00 72.81 81 LEU A N 1
ATOM 618 C CA . LEU A 1 81 ? 12.426 -2.526 8.372 1.00 72.81 81 LEU A CA 1
ATOM 619 C C . LEU A 1 81 ? 13.793 -2.061 7.868 1.00 72.81 81 LEU A C 1
ATOM 621 O O . LEU A 1 81 ? 14.696 -1.816 8.664 1.00 72.81 81 LEU A O 1
ATOM 625 N N . LEU A 1 82 ? 13.955 -1.962 6.549 1.00 74.62 82 LEU A N 1
ATOM 626 C CA . LEU A 1 82 ? 15.210 -1.593 5.907 1.00 74.62 82 LEU A CA 1
ATOM 627 C C . LEU A 1 82 ? 14.943 -0.517 4.864 1.00 74.62 82 LEU A C 1
ATOM 629 O O . LEU A 1 82 ? 14.141 -0.700 3.948 1.00 74.62 82 LEU A O 1
ATOM 633 N N . VAL A 1 83 ? 15.651 0.600 4.978 1.00 76.19 83 VAL A N 1
ATOM 634 C CA . VAL A 1 83 ? 15.532 1.721 4.047 1.00 76.19 83 VAL A CA 1
ATOM 635 C C . VAL A 1 83 ? 16.913 2.090 3.541 1.00 76.19 83 VAL A C 1
ATOM 637 O O . VAL A 1 83 ? 17.836 2.311 4.325 1.00 76.19 83 VAL A O 1
ATOM 640 N N . SER A 1 84 ? 17.065 2.147 2.220 1.00 79.00 84 SER A N 1
ATOM 641 C CA . SER A 1 84 ? 18.291 2.654 1.614 1.00 79.00 84 SER A CA 1
ATOM 642 C C . SER A 1 84 ? 18.410 4.165 1.838 1.00 79.00 84 SER A C 1
ATOM 644 O O . SER A 1 84 ? 17.410 4.879 1.914 1.00 79.00 84 SER A O 1
ATOM 646 N N . LYS A 1 85 ? 19.641 4.683 1.854 1.00 73.06 85 LYS A N 1
ATOM 647 C CA . LYS A 1 85 ? 19.902 6.128 1.972 1.00 73.06 85 LYS A CA 1
ATOM 648 C C . LYS A 1 85 ? 19.189 6.960 0.892 1.00 73.06 85 LYS A C 1
ATOM 650 O O . LYS A 1 85 ? 18.824 8.107 1.129 1.00 73.06 85 LYS A O 1
ATOM 655 N N . GLN A 1 86 ? 18.996 6.385 -0.295 1.00 74.44 86 GLN A N 1
ATOM 656 C CA . GLN A 1 86 ? 18.300 7.041 -1.400 1.00 74.44 86 GLN A CA 1
ATOM 657 C C . GL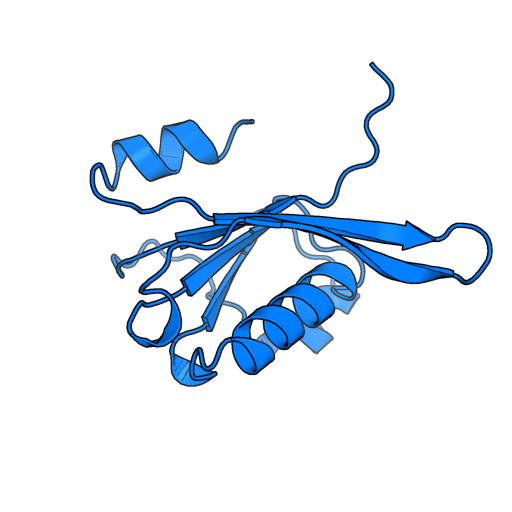N A 1 86 ? 16.780 7.055 -1.176 1.00 74.44 86 GLN A C 1
ATOM 659 O O . GLN A 1 86 ? 16.145 8.091 -1.355 1.00 74.44 86 GLN A O 1
ATOM 664 N N . GLY A 1 87 ? 16.210 5.941 -0.708 1.00 69.12 87 GLY A N 1
ATOM 665 C CA . GLY A 1 87 ? 14.786 5.839 -0.377 1.00 69.12 87 GLY A CA 1
ATOM 666 C C . GLY A 1 87 ? 14.385 6.711 0.816 1.00 69.12 87 GLY A C 1
ATOM 667 O O . GLY A 1 87 ? 13.330 7.341 0.787 1.00 69.12 87 GLY A O 1
ATOM 668 N N . SER A 1 88 ? 15.247 6.831 1.833 1.00 70.88 88 SER A N 1
ATOM 669 C CA . SER A 1 88 ? 14.961 7.651 3.019 1.00 70.88 88 SER A CA 1
ATOM 670 C C . SER A 1 88 ? 14.815 9.135 2.696 1.00 70.88 88 SER A C 1
ATOM 672 O O . SER A 1 88 ? 14.038 9.819 3.350 1.00 70.88 88 SER A O 1
ATOM 674 N N . LEU A 1 89 ? 15.552 9.638 1.698 1.00 74.06 89 LEU A N 1
ATOM 675 C CA . LEU A 1 89 ? 15.473 11.043 1.296 1.00 74.06 89 LEU A CA 1
ATOM 676 C C . LEU A 1 89 ? 14.135 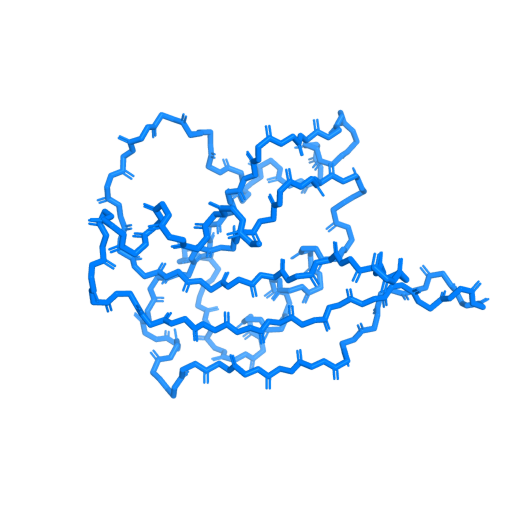11.349 0.616 1.00 74.06 89 LEU A C 1
ATOM 678 O O . LEU A 1 89 ? 13.511 12.365 0.901 1.00 74.06 89 LEU A O 1
ATOM 682 N N . ILE A 1 90 ? 13.692 10.444 -0.256 1.00 70.62 90 ILE A N 1
ATOM 683 C CA . ILE A 1 90 ? 12.455 10.588 -1.029 1.00 70.62 90 ILE A CA 1
ATOM 684 C C . ILE A 1 90 ? 11.227 10.456 -0.122 1.00 70.62 90 ILE A C 1
ATOM 686 O O . ILE A 1 90 ? 10.230 11.143 -0.316 1.00 70.62 90 ILE A O 1
ATOM 690 N N . MET A 1 91 ? 11.296 9.587 0.887 1.00 71.88 91 MET A N 1
ATOM 691 C CA . MET A 1 91 ? 10.142 9.224 1.714 1.00 71.88 91 MET A CA 1
ATOM 692 C C . MET A 1 91 ? 10.165 9.845 3.106 1.00 71.88 91 MET A C 1
ATOM 694 O O . MET A 1 91 ? 9.334 9.486 3.933 1.00 71.88 91 MET A O 1
ATOM 698 N N . HIS A 1 92 ? 11.075 10.787 3.369 1.00 71.31 92 HIS A N 1
ATOM 699 C CA . HIS A 1 92 ? 11.256 11.398 4.688 1.00 71.31 92 HIS A CA 1
ATOM 700 C C . HIS A 1 92 ? 9.952 11.956 5.284 1.00 71.31 92 HIS A C 1
ATOM 702 O O . HIS A 1 92 ? 9.750 11.886 6.490 1.00 71.31 92 HIS A O 1
ATOM 708 N N . GLN A 1 93 ? 9.056 12.490 4.450 1.00 64.88 93 GLN A N 1
ATOM 709 C CA . GLN A 1 93 ? 7.777 13.062 4.891 1.00 64.88 93 GLN A CA 1
ATOM 710 C C . GLN A 1 93 ? 6.748 12.007 5.329 1.00 64.88 93 GLN A C 1
ATOM 712 O O . GLN A 1 93 ? 5.942 12.280 6.210 1.00 64.88 93 GLN A O 1
ATOM 717 N N . TYR A 1 94 ? 6.803 10.799 4.760 1.00 67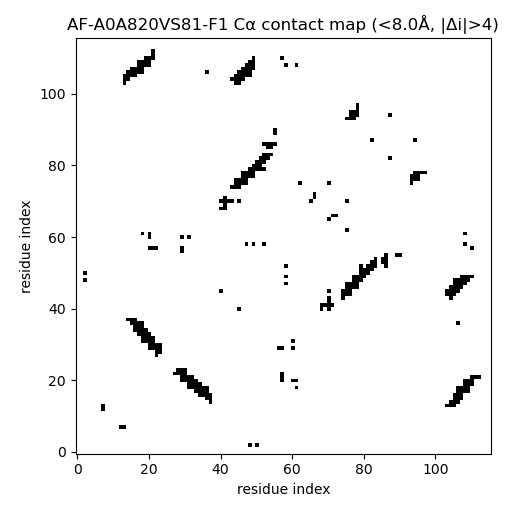.31 94 TYR A N 1
ATOM 718 C CA . TYR A 1 94 ? 5.886 9.690 5.070 1.00 67.31 94 TYR A CA 1
ATOM 719 C C . TYR A 1 94 ? 6.497 8.665 6.028 1.00 67.31 94 TYR A C 1
ATOM 721 O O . TYR A 1 94 ? 5.831 7.715 6.449 1.00 67.31 94 TYR A O 1
ATOM 729 N N . PHE A 1 95 ? 7.787 8.820 6.333 1.00 64.25 95 PHE A N 1
ATOM 730 C CA . PHE A 1 95 ? 8.547 7.878 7.130 1.00 64.25 95 PHE A CA 1
ATOM 731 C C . PHE A 1 95 ? 8.212 8.046 8.609 1.00 64.25 95 PHE A C 1
ATOM 733 O O . PHE A 1 95 ? 8.715 8.941 9.289 1.00 64.25 95 PHE A O 1
ATOM 740 N N . MET A 1 96 ? 7.396 7.133 9.129 1.00 54.91 96 MET A N 1
ATOM 741 C CA . MET A 1 96 ? 7.267 6.962 10.569 1.00 54.91 96 MET A CA 1
ATOM 742 C C . MET A 1 96 ? 8.527 6.251 11.057 1.00 54.91 96 MET A C 1
ATOM 744 O O . MET A 1 96 ? 8.720 5.054 10.834 1.00 54.91 96 MET A O 1
ATOM 748 N N . LYS A 1 97 ? 9.415 6.994 11.725 1.00 41.94 97 LYS A N 1
ATOM 749 C CA . LYS A 1 97 ? 10.513 6.388 12.476 1.00 41.94 97 LYS A CA 1
ATOM 750 C C . LYS A 1 97 ? 9.873 5.525 13.561 1.00 41.94 97 LYS A C 1
ATOM 752 O O . LYS A 1 97 ? 9.228 6.049 14.462 1.00 41.94 97 LYS A O 1
ATOM 757 N N . CYS A 1 98 ? 9.996 4.209 13.432 1.00 39.47 98 CYS A N 1
ATOM 758 C CA . CYS A 1 98 ? 9.312 3.272 14.310 1.00 39.47 98 CYS A CA 1
ATOM 759 C C . CYS A 1 98 ? 9.980 3.245 15.700 1.00 39.47 98 CYS A C 1
ATOM 761 O O . CYS A 1 98 ? 10.754 2.346 16.011 1.00 39.47 98 CYS A O 1
ATOM 763 N N . GLU A 1 99 ? 9.681 4.230 16.546 1.00 32.00 99 GLU A N 1
ATOM 764 C CA . GLU A 1 99 ? 9.377 3.947 17.949 1.00 32.00 99 GLU A CA 1
ATOM 765 C C . GLU A 1 99 ? 7.921 3.485 17.965 1.00 32.00 99 GLU A C 1
ATOM 767 O O . GLU A 1 99 ? 7.062 4.127 17.367 1.00 32.00 99 GLU A O 1
ATOM 772 N N . ILE A 1 100 ? 7.645 2.316 18.543 1.00 32.78 100 ILE A N 1
ATOM 773 C CA . ILE A 1 100 ? 6.323 1.683 18.499 1.00 32.78 100 ILE A CA 1
ATOM 774 C C . ILE A 1 100 ? 5.312 2.590 19.222 1.00 32.78 100 ILE A C 1
ATOM 776 O O . ILE A 1 100 ? 5.138 2.501 20.436 1.00 32.78 100 ILE A O 1
ATOM 780 N N . GLN A 1 101 ? 4.641 3.464 18.472 1.00 26.95 101 GLN A N 1
ATOM 781 C CA . GLN A 1 101 ? 3.471 4.213 18.909 1.00 26.95 101 GLN A CA 1
ATOM 782 C C . GLN A 1 101 ? 2.230 3.716 18.166 1.00 26.95 101 GLN A C 1
ATOM 784 O O . GLN A 1 101 ? 2.245 3.365 16.988 1.00 26.95 101 GLN A O 1
ATOM 789 N N . LYS A 1 102 ? 1.166 3.567 18.946 1.00 30.83 102 LYS A N 1
ATOM 790 C CA . LYS A 1 102 ? 0.015 2.710 18.684 1.00 30.83 102 LYS A CA 1
ATOM 791 C C . LYS A 1 102 ? -1.048 3.494 17.909 1.00 30.83 102 LYS A C 1
ATOM 793 O O . LYS A 1 102 ? -1.929 4.066 18.535 1.00 30.83 102 LYS A O 1
ATOM 798 N N . GLU A 1 103 ? -1.006 3.486 16.578 1.00 34.94 103 GLU A N 1
ATOM 799 C CA . GLU A 1 103 ? -2.041 4.119 15.739 1.00 34.94 103 GLU A CA 1
ATOM 800 C C . GLU A 1 103 ? -2.689 3.108 14.768 1.00 34.94 103 GLU A C 1
ATOM 802 O O . GLU A 1 103 ? -2.078 2.121 14.359 1.00 34.94 103 GLU A O 1
ATOM 807 N N . ARG A 1 104 ? -3.982 3.305 14.481 1.00 41.47 104 ARG A N 1
ATOM 808 C CA . ARG A 1 104 ? -4.920 2.305 13.930 1.00 41.47 104 ARG A CA 1
ATOM 809 C C . ARG A 1 104 ? -4.839 2.163 12.395 1.00 41.47 104 ARG A C 1
ATOM 811 O O . ARG A 1 104 ? -4.503 3.111 11.710 1.00 41.47 104 ARG A O 1
ATOM 818 N N . SER A 1 105 ? -5.246 0.991 11.880 1.00 40.16 105 SER A N 1
ATOM 819 C CA . SER A 1 105 ? -5.484 0.589 10.464 1.00 40.16 105 SER A CA 1
ATOM 820 C C . SER A 1 105 ? -4.281 0.550 9.477 1.00 40.16 105 SER A C 1
ATOM 822 O O . SER A 1 105 ? -3.420 1.423 9.438 1.00 40.16 105 SER A O 1
ATOM 824 N N . THR A 1 106 ? -4.176 -0.534 8.683 1.00 43.84 106 THR A N 1
ATOM 825 C CA . THR A 1 106 ? -2.936 -0.934 7.972 1.00 43.84 106 THR A CA 1
ATOM 826 C C . THR A 1 106 ? -3.206 -1.581 6.609 1.00 43.84 106 THR A C 1
ATOM 828 O O . THR A 1 106 ? -4.032 -2.479 6.500 1.00 43.84 106 THR A O 1
ATOM 831 N N . ILE A 1 107 ? -2.481 -1.175 5.562 1.00 44.06 107 ILE A N 1
ATOM 832 C CA . ILE A 1 107 ? -2.603 -1.684 4.185 1.00 44.06 107 ILE A CA 1
ATOM 833 C C . ILE A 1 107 ? -1.238 -2.110 3.676 1.00 44.06 107 ILE A C 1
ATOM 835 O O . ILE A 1 107 ? -0.271 -1.369 3.734 1.00 44.06 107 ILE A O 1
ATOM 839 N N . LYS A 1 108 ? -1.132 -3.320 3.139 1.00 43.38 108 LYS A N 1
ATOM 840 C CA . LYS A 1 108 ? 0.158 -3.855 2.711 1.00 43.38 108 LYS A CA 1
ATOM 841 C C . LYS A 1 108 ? 0.440 -3.572 1.247 1.00 43.38 108 LYS A C 1
ATOM 843 O O . LYS A 1 108 ? -0.408 -3.828 0.390 1.00 43.38 108 LYS A O 1
ATOM 848 N N . VAL A 1 109 ? 1.672 -3.159 0.968 1.00 38.94 109 VAL A N 1
ATOM 849 C CA . VAL A 1 109 ? 2.219 -3.048 -0.386 1.00 38.94 109 VAL A CA 1
ATOM 850 C C . VAL A 1 109 ? 3.273 -4.135 -0.529 1.00 38.94 109 VAL A C 1
ATOM 852 O O . VAL A 1 109 ? 4.310 -4.106 0.123 1.00 38.94 109 VAL A O 1
ATOM 855 N N . LYS A 1 110 ? 2.982 -5.154 -1.337 1.00 38.00 110 LYS A N 1
ATOM 856 C CA . LYS A 1 110 ? 3.920 -6.233 -1.631 1.00 38.00 110 LYS A CA 1
ATOM 857 C C . LYS A 1 110 ? 4.763 -5.811 -2.827 1.00 38.00 110 LYS A C 1
ATOM 859 O O . LYS A 1 110 ? 4.241 -5.679 -3.931 1.00 38.00 110 LYS A O 1
ATOM 864 N N . ASN A 1 111 ? 6.060 -5.654 -2.604 1.00 34.38 111 ASN A N 1
ATOM 865 C CA . ASN A 1 111 ? 7.048 -5.534 -3.662 1.00 34.38 111 ASN A CA 1
ATOM 866 C C . ASN A 1 111 ? 7.947 -6.774 -3.603 1.00 34.38 111 ASN A C 1
ATOM 868 O O . ASN A 1 111 ? 8.890 -6.831 -2.817 1.00 34.38 111 ASN A O 1
ATOM 872 N N . ARG A 1 112 ? 7.594 -7.829 -4.346 1.00 34.91 112 ARG A N 1
ATOM 873 C CA . ARG A 1 112 ? 8.510 -8.953 -4.579 1.00 34.91 112 ARG A CA 1
ATOM 874 C C . ARG A 1 112 ? 8.121 -9.767 -5.804 1.00 34.91 112 ARG A C 1
ATOM 876 O O . ARG A 1 112 ? 7.041 -10.351 -5.863 1.00 34.91 112 ARG A O 1
ATOM 883 N N . THR A 1 113 ? 9.065 -9.836 -6.732 1.00 27.72 113 THR A N 1
ATOM 884 C CA . THR A 1 113 ? 9.321 -10.993 -7.585 1.00 27.72 113 THR A CA 1
ATOM 885 C C . THR A 1 113 ? 9.828 -12.115 -6.674 1.00 27.72 113 THR A C 1
ATOM 887 O O . THR A 1 113 ? 10.895 -11.981 -6.081 1.00 27.72 113 THR A O 1
ATOM 890 N N . GLU A 1 114 ? 9.063 -13.193 -6.513 1.00 23.28 114 GLU A N 1
ATOM 891 C CA . GLU A 1 114 ? 9.576 -14.471 -6.005 1.00 23.28 114 GLU A CA 1
ATOM 892 C C . GLU A 1 114 ? 9.317 -15.519 -7.084 1.00 23.28 114 GLU A C 1
ATOM 894 O O . GLU A 1 114 ? 8.174 -15.781 -7.457 1.00 23.28 114 GLU A O 1
ATOM 899 N N . ILE A 1 115 ? 10.410 -16.062 -7.617 1.00 23.34 115 ILE A N 1
ATOM 900 C CA . ILE A 1 115 ? 10.423 -17.388 -8.219 1.00 23.34 115 ILE A CA 1
ATOM 901 C C . ILE A 1 115 ? 10.718 -18.342 -7.056 1.00 23.34 115 ILE A C 1
ATOM 903 O O . ILE A 1 115 ? 11.795 -18.233 -6.475 1.00 23.34 115 ILE A O 1
ATOM 907 N N . LEU A 1 116 ? 9.746 -19.228 -6.792 1.00 24.25 116 LEU A N 1
ATOM 908 C CA . LEU A 1 116 ? 9.721 -20.398 -5.889 1.00 24.25 116 LEU A CA 1
ATOM 909 C C . LEU A 1 116 ? 9.945 -20.157 -4.386 1.00 24.25 116 LEU A C 1
ATOM 911 O O . LEU A 1 116 ? 11.080 -19.852 -3.965 1.00 24.25 116 LEU A O 1
#